Protein AF-A0A448MIM7-F1 (afdb_monomer)

Solvent-accessible surface area (backbone atoms only — not comparable to full-atom values): 8223 Å² total; per-residue (Å²): 146,78,77,79,77,66,75,72,68,72,74,76,70,77,66,74,80,69,52,65,68,42,78,44,82,46,75,49,78,65,95,58,83,49,45,33,39,36,40,39,38,32,62,52,53,39,35,39,38,41,38,39,40,41,43,85,99,44,43,41,37,39,38,37,32,31,40,35,55,101,78,48,72,44,52,36,38,38,36,34,26,46,74,90,39,75,47,21,31,28,44,40,54,97,54,30,36,38,30,13,34,69,92,51,78,66,47,75,46,81,48,86,54,61,48,31,38,75,66,55,44,50,48,35,31,74,73,61,77,46,73,70,66,50,32,28,44,36,75,15,62,55,75,49,80,48,72,117

Sequence (148 aa):
MKLVKILFITLAAYIPNAWSATDYNIKYSSNYLMPAYVHFKADGTQYSVSAKINIPLYNIVFHSRGTQTVNQFNMVNYQDSRNGKIYSVSKISPTTIEYGKIKDDLKTESLKLPTFDLFTMAFQLSYYDKLPNSFQITNGKNSIQWKM

Organism: NCBI:txid758

pLDDT: mean 87.89, std 15.45, range [46.34, 98.5]

Secondary structure (DSSP, 8-state):
--STTSTTSGGGG--------EEEEEEE--SSS--EEEEEEE-SSEEEEEEEEEETTEEEEEEEEEEE-SS-EEEEEEEEEETTEEEEEEEE-SSEEEEEETTSPPEEEE--S-EE-HHHHHHHHHHHS---SEEEEE-SS-EEEEE-

Mean predicted aligned error: 8.09 Å

Nearest PDB structures (foldseek):
  9e9r-assembly1_A  TM=3.459E-01  e=9.340E+00  Homo sapiens

Foldseek 3Di:
DPPPPPVPPVVVPPPPPQLDFDWDWDWDDDPQPKIKIWTWTDRQFKIKIWIWIDDVVKIWIKIWMATDHPQAGATQKIFIAIPNHTQFMWGDDPFWIWAAGPVDHTDIDTDDFREDEPVRQVCSCVSRVDDPQKHWYDPRHDIDIDGD

Radius of gyration: 19.72 Å; Cα contacts (8 Å, |Δi|>4): 316; chains: 1; bounding box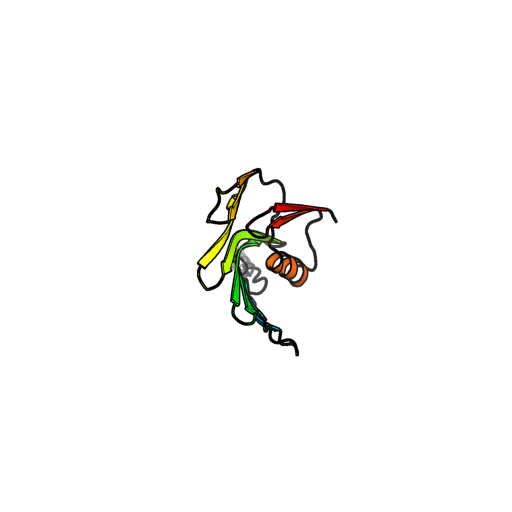: 35×41×72 Å

Structure (mmCIF, N/CA/C/O backbone):
data_AF-A0A448MIM7-F1
#
_entry.id   AF-A0A448MIM7-F1
#
loop_
_atom_site.group_PDB
_atom_site.id
_atom_site.type_symbol
_atom_site.label_atom_id
_atom_site.label_alt_id
_atom_site.label_comp_id
_atom_site.label_asym_id
_atom_site.label_entity_id
_atom_site.label_seq_id
_atom_site.pdbx_PDB_ins_code
_atom_site.Cartn_x
_atom_site.Cartn_y
_atom_site.Cartn_z
_atom_site.occupancy
_atom_site.B_iso_or_equiv
_atom_site.auth_seq_id
_atom_site.auth_comp_id
_atom_site.auth_asym_id
_atom_site.auth_atom_id
_atom_site.pdbx_PDB_model_num
ATOM 1 N N . MET A 1 1 ? 16.027 -0.231 -57.072 1.00 46.34 1 MET A N 1
ATOM 2 C CA . MET A 1 1 ? 15.306 -1.225 -56.235 1.00 46.34 1 MET A CA 1
ATOM 3 C C . MET A 1 1 ? 16.098 -1.603 -54.969 1.00 46.34 1 MET A C 1
ATOM 5 O O . MET A 1 1 ? 16.471 -2.758 -54.810 1.00 46.34 1 MET A O 1
ATOM 9 N N . LYS A 1 2 ? 16.393 -0.662 -54.056 1.00 50.31 2 LYS A N 1
ATOM 10 C CA . LYS A 1 2 ? 17.094 -0.983 -52.786 1.00 50.31 2 LYS A CA 1
ATOM 11 C C . LYS A 1 2 ? 16.593 -0.220 -51.547 1.00 50.31 2 LYS A C 1
ATOM 13 O O . LYS A 1 2 ? 17.123 -0.433 -50.470 1.00 50.31 2 LYS A O 1
ATOM 18 N N . LEU A 1 3 ? 15.553 0.610 -51.671 1.00 49.22 3 LEU A N 1
ATOM 19 C CA . LEU A 1 3 ? 15.037 1.425 -50.557 1.00 49.22 3 LEU A CA 1
ATOM 20 C C . LEU A 1 3 ? 13.776 0.858 -49.881 1.00 49.22 3 LEU A C 1
ATOM 22 O O . LEU A 1 3 ? 13.399 1.320 -48.815 1.00 49.22 3 LEU A O 1
ATOM 26 N N . VAL A 1 4 ? 13.154 -0.184 -50.443 1.00 52.25 4 VAL A N 1
ATOM 27 C CA . VAL A 1 4 ? 11.881 -0.736 -49.928 1.00 52.25 4 VAL A CA 1
ATOM 28 C C . VAL A 1 4 ? 12.088 -1.829 -48.865 1.00 52.25 4 VAL A C 1
ATOM 30 O O . VAL A 1 4 ? 11.161 -2.185 -48.150 1.00 52.25 4 VAL A O 1
ATOM 33 N N . LYS A 1 5 ? 13.312 -2.346 -48.689 1.00 46.66 5 LYS A N 1
ATOM 34 C CA . LYS A 1 5 ? 13.579 -3.448 -47.741 1.00 46.66 5 LYS A CA 1
ATOM 35 C C . LYS A 1 5 ? 13.827 -3.012 -46.290 1.00 46.66 5 LYS A C 1
ATOM 37 O O . LYS A 1 5 ? 13.916 -3.875 -45.427 1.00 46.66 5 LYS A O 1
ATOM 42 N N . ILE A 1 6 ? 13.929 -1.711 -46.007 1.00 50.78 6 ILE A N 1
ATOM 43 C CA . ILE A 1 6 ? 14.302 -1.220 -44.665 1.00 50.78 6 ILE A CA 1
ATOM 44 C C . ILE A 1 6 ? 13.069 -0.927 -43.789 1.00 50.78 6 ILE A C 1
ATOM 46 O O . ILE A 1 6 ? 13.174 -0.932 -42.567 1.00 50.78 6 ILE A O 1
ATOM 50 N N . LEU A 1 7 ? 11.874 -0.769 -44.371 1.00 48.41 7 LEU A N 1
ATOM 51 C CA . LEU A 1 7 ? 10.683 -0.377 -43.603 1.00 48.41 7 LEU A CA 1
ATOM 52 C C . LEU A 1 7 ? 10.016 -1.513 -42.802 1.00 48.41 7 LEU A C 1
ATOM 54 O O . LEU A 1 7 ? 9.157 -1.236 -41.974 1.00 48.41 7 LEU A O 1
ATOM 58 N N . PHE A 1 8 ? 10.391 -2.777 -43.022 1.00 47.41 8 PHE A N 1
ATOM 59 C CA . PHE A 1 8 ? 9.743 -3.923 -42.364 1.00 47.41 8 PHE A CA 1
ATOM 60 C C . PHE A 1 8 ? 10.443 -4.416 -41.089 1.00 47.41 8 PHE A C 1
ATOM 62 O O . PHE A 1 8 ? 9.892 -5.263 -40.393 1.00 47.41 8 PHE A O 1
ATOM 69 N N . ILE A 1 9 ? 11.625 -3.893 -40.745 1.00 50.00 9 ILE A N 1
ATOM 70 C CA . ILE A 1 9 ? 12.389 -4.374 -39.576 1.00 50.00 9 ILE A CA 1
ATOM 71 C C . ILE A 1 9 ? 12.079 -3.561 -38.306 1.00 50.00 9 ILE A C 1
ATOM 73 O O . ILE A 1 9 ? 12.269 -4.048 -37.197 1.00 50.00 9 ILE A O 1
ATOM 77 N N . THR A 1 10 ? 11.520 -2.355 -38.422 1.00 50.22 10 THR A N 1
ATOM 78 C CA . THR A 1 10 ? 11.258 -1.491 -37.257 1.00 50.22 10 THR A CA 1
ATOM 79 C C . THR A 1 10 ? 9.942 -1.783 -36.531 1.00 50.22 10 THR A C 1
ATOM 81 O O . THR A 1 10 ? 9.772 -1.327 -35.405 1.00 50.22 10 THR A O 1
ATOM 84 N N . LEU A 1 11 ? 9.032 -2.579 -37.107 1.00 49.72 11 LEU A N 1
ATOM 85 C CA . LEU A 1 11 ? 7.748 -2.908 -36.468 1.00 49.72 11 LEU A CA 1
ATOM 86 C C . LEU A 1 11 ? 7.805 -4.137 -35.540 1.00 49.72 11 LEU A C 1
ATOM 88 O O . LEU A 1 11 ? 6.870 -4.369 -34.781 1.00 49.72 11 LEU A O 1
ATOM 92 N N . ALA A 1 12 ? 8.899 -4.906 -35.561 1.00 51.75 12 ALA A N 1
ATOM 93 C CA . ALA A 1 12 ? 9.047 -6.131 -34.767 1.00 51.75 12 ALA A CA 1
ATOM 94 C C . ALA A 1 12 ? 9.636 -5.909 -33.356 1.00 51.75 12 ALA A C 1
ATOM 96 O O . ALA A 1 12 ? 9.773 -6.865 -32.599 1.00 51.75 12 ALA A O 1
ATOM 97 N N . ALA A 1 13 ?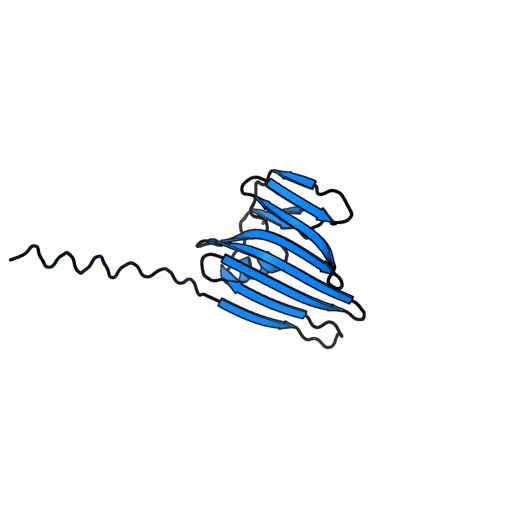 9.985 -4.670 -32.986 1.00 49.66 13 ALA A N 1
ATOM 98 C CA . ALA A 1 13 ? 10.649 -4.370 -31.712 1.00 49.66 13 ALA A CA 1
ATOM 99 C C . ALA A 1 13 ? 9.735 -3.755 -30.638 1.00 49.66 13 ALA A C 1
ATOM 101 O O . ALA A 1 13 ? 10.210 -3.455 -29.545 1.00 49.66 13 ALA A O 1
ATOM 102 N N . TYR A 1 14 ? 8.432 -3.594 -30.895 1.00 53.03 14 TYR A N 1
ATOM 103 C CA . TYR A 1 14 ? 7.476 -3.248 -29.839 1.00 53.03 14 TYR A CA 1
ATOM 104 C C . TYR A 1 14 ? 6.915 -4.529 -29.223 1.00 53.03 14 TYR A C 1
ATOM 106 O O . TYR A 1 14 ? 5.733 -4.839 -29.331 1.00 53.03 14 TYR A O 1
ATOM 114 N N . ILE A 1 15 ? 7.797 -5.311 -28.603 1.00 54.16 15 ILE A N 1
ATOM 115 C CA . ILE A 1 15 ? 7.367 -6.263 -27.587 1.00 54.16 15 ILE A CA 1
ATOM 116 C C . ILE A 1 15 ? 7.134 -5.374 -26.364 1.00 54.16 15 ILE A C 1
ATOM 118 O O . ILE A 1 15 ? 8.125 -4.929 -25.776 1.00 54.16 15 ILE A O 1
ATOM 122 N N . PRO A 1 16 ? 5.886 -5.011 -25.990 1.00 54.50 16 PRO A N 1
ATOM 123 C CA . PRO A 1 16 ? 5.685 -4.473 -24.657 1.00 54.50 16 PRO A CA 1
ATOM 124 C C . PRO A 1 16 ? 6.318 -5.502 -23.731 1.00 54.50 16 PRO A C 1
ATOM 126 O O . PRO A 1 16 ? 6.004 -6.689 -23.828 1.00 54.50 16 PRO A O 1
ATOM 129 N N . ASN A 1 17 ? 7.284 -5.071 -22.921 1.00 51.19 17 ASN A N 1
ATOM 130 C CA . ASN A 1 17 ? 7.829 -5.907 -21.870 1.00 51.19 17 ASN A CA 1
ATOM 131 C C . ASN A 1 17 ? 6.643 -6.242 -20.966 1.00 51.19 17 ASN A C 1
ATOM 133 O O . ASN A 1 17 ? 6.320 -5.486 -20.054 1.00 51.19 17 ASN A O 1
ATOM 137 N N . ALA A 1 18 ? 5.949 -7.336 -21.273 1.00 50.28 18 ALA A N 1
ATOM 138 C CA . ALA A 1 18 ? 4.922 -7.939 -20.456 1.00 50.28 18 ALA A CA 1
ATOM 139 C C . ALA A 1 18 ? 5.661 -8.575 -19.285 1.00 50.28 18 ALA A C 1
ATOM 141 O O . ALA A 1 18 ? 5.793 -9.792 -19.181 1.00 50.28 18 ALA A O 1
ATOM 142 N N . TRP A 1 19 ? 6.249 -7.727 -18.442 1.00 57.72 19 TRP A N 1
ATOM 143 C CA . TRP A 1 19 ? 6.613 -8.117 -17.101 1.00 57.72 19 TRP A CA 1
ATOM 144 C C . TRP A 1 19 ? 5.319 -8.587 -16.468 1.00 57.72 19 TRP A C 1
ATOM 146 O O . TRP A 1 19 ? 4.344 -7.843 -16.381 1.00 57.72 19 TRP A O 1
ATOM 156 N N . SER A 1 20 ? 5.314 -9.899 -16.259 1.00 64.12 20 SER A N 1
ATOM 157 C CA . SER A 1 20 ? 4.159 -10.777 -16.311 1.00 64.12 20 SER A CA 1
ATOM 158 C C . SER A 1 20 ? 2.931 -10.162 -15.651 1.00 64.12 20 SER A C 1
ATOM 160 O O . SER A 1 20 ? 2.961 -9.832 -14.458 1.00 64.12 20 SER A O 1
ATOM 162 N N . ALA A 1 21 ? 1.854 -10.034 -16.431 1.00 81.12 21 ALA A N 1
ATOM 163 C CA . ALA A 1 21 ? 0.538 -9.860 -15.853 1.00 81.12 21 ALA A CA 1
ATOM 164 C C . ALA A 1 21 ? 0.291 -11.067 -14.939 1.00 81.12 21 ALA A C 1
ATOM 166 O O . ALA A 1 21 ? 0.248 -12.209 -15.394 1.00 81.12 21 ALA A O 1
ATOM 167 N N . THR A 1 22 ? 0.202 -10.819 -13.641 1.00 90.69 22 THR A N 1
ATOM 168 C CA . THR A 1 22 ? 0.073 -11.843 -12.609 1.00 90.69 22 THR A CA 1
ATOM 169 C C . THR A 1 22 ? -1.208 -11.624 -11.835 1.00 90.69 22 THR A C 1
ATOM 171 O O . THR A 1 22 ? -1.619 -10.493 -11.575 1.00 90.69 22 THR A O 1
ATOM 174 N N . ASP A 1 23 ? -1.841 -12.734 -11.481 1.00 95.94 23 ASP A N 1
ATOM 175 C CA . ASP A 1 23 ? -3.047 -12.784 -10.671 1.00 95.94 23 ASP A CA 1
ATOM 176 C C . ASP A 1 23 ? -2.923 -14.010 -9.758 1.00 95.94 23 ASP A C 1
ATOM 178 O O . ASP A 1 23 ? -3.030 -15.156 -10.200 1.00 95.94 23 ASP A O 1
ATOM 182 N N . TYR A 1 24 ? -2.585 -13.768 -8.494 1.00 95.56 24 TYR A N 1
ATOM 183 C CA . TYR A 1 24 ? -2.293 -14.803 -7.512 1.00 95.56 24 TYR A CA 1
ATOM 184 C C . TYR A 1 24 ? -3.301 -14.772 -6.374 1.00 95.56 24 TYR A C 1
ATOM 186 O O . TYR A 1 24 ? -3.497 -13.753 -5.712 1.00 95.56 24 TYR A O 1
ATOM 194 N N . ASN A 1 25 ? -3.880 -15.939 -6.098 1.00 96.25 25 ASN A N 1
ATOM 195 C CA . ASN A 1 25 ? -4.756 -16.181 -4.961 1.00 96.25 25 ASN A CA 1
ATOM 196 C C . ASN A 1 25 ? -4.015 -17.058 -3.952 1.00 96.25 25 ASN A C 1
ATOM 198 O O . ASN A 1 25 ? -3.848 -18.260 -4.152 1.00 96.25 25 ASN A O 1
ATOM 202 N N . ILE A 1 26 ? -3.549 -16.445 -2.871 1.00 94.62 26 ILE A N 1
ATOM 203 C CA . ILE A 1 26 ? -2.750 -17.089 -1.834 1.00 94.62 26 ILE A CA 1
ATOM 204 C C . ILE A 1 26 ? -3.651 -17.352 -0.634 1.00 94.62 26 ILE A C 1
ATOM 206 O O . ILE A 1 26 ? -4.242 -16.433 -0.066 1.00 94.62 26 ILE A O 1
ATOM 210 N N . LYS A 1 27 ? -3.737 -18.615 -0.224 1.00 93.12 27 LYS A N 1
ATOM 211 C CA . LYS A 1 27 ? -4.437 -19.025 0.991 1.00 93.12 27 LYS A CA 1
ATOM 212 C C . LYS A 1 27 ? -3.419 -19.473 2.028 1.00 93.12 27 LYS A C 1
ATOM 214 O O . LYS A 1 27 ? -2.709 -20.450 1.819 1.00 93.12 27 LYS A O 1
ATOM 219 N N . TYR A 1 28 ? -3.409 -18.800 3.169 1.00 87.19 28 TYR A N 1
ATOM 220 C CA . TYR A 1 28 ? -2.737 -19.276 4.366 1.00 87.19 28 TYR A CA 1
ATOM 221 C C . TYR A 1 28 ? -3.761 -19.944 5.283 1.00 87.19 28 TYR A C 1
ATOM 223 O O . TYR A 1 28 ? -4.757 -19.336 5.686 1.00 87.19 28 TYR A O 1
ATOM 231 N N . SER A 1 29 ? -3.512 -21.211 5.598 1.00 80.69 29 SER A N 1
ATOM 232 C CA . SER A 1 29 ? -4.319 -22.007 6.516 1.00 80.69 29 SER A CA 1
ATOM 233 C C . SER A 1 29 ? -3.384 -22.660 7.520 1.00 80.69 29 SER A C 1
ATOM 235 O O . SER A 1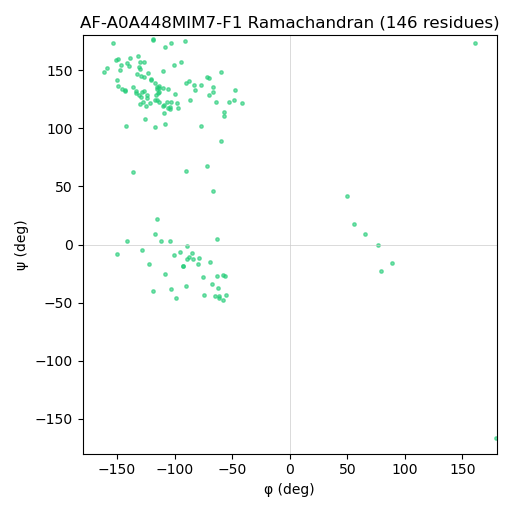 29 ? -2.498 -23.413 7.129 1.00 80.69 29 SER A O 1
ATOM 237 N N . SER A 1 30 ? -3.586 -22.381 8.803 1.00 75.19 30 SER A N 1
ATOM 238 C CA . SER A 1 30 ? -2.895 -23.061 9.896 1.00 75.19 30 SER A CA 1
ATOM 239 C C . SER A 1 30 ? -3.903 -23.785 10.788 1.00 75.19 30 SER A C 1
ATOM 241 O O . SER A 1 30 ? -5.114 -23.719 10.573 1.00 75.19 30 SER A O 1
ATOM 243 N N . ASN A 1 31 ? -3.393 -24.512 11.780 1.00 72.62 31 ASN A N 1
ATOM 244 C CA . ASN A 1 31 ? -4.186 -25.124 12.846 1.00 72.62 31 ASN A CA 1
ATOM 245 C C . ASN A 1 31 ? -4.798 -24.090 13.809 1.00 72.62 31 ASN A C 1
ATOM 247 O O . ASN A 1 31 ? -5.710 -24.418 14.564 1.00 72.62 31 ASN A O 1
ATOM 251 N N . TYR A 1 32 ? -4.317 -22.846 13.781 1.00 68.62 32 TYR A N 1
ATOM 252 C CA . TYR A 1 32 ? -4.945 -21.730 14.470 1.00 68.62 32 TYR A CA 1
ATOM 253 C C . TYR A 1 32 ? -6.088 -21.209 13.593 1.00 68.62 32 TYR A C 1
ATOM 255 O O . TYR A 1 32 ? -5.905 -21.025 12.394 1.00 68.62 32 TYR A O 1
ATOM 263 N N . LEU A 1 33 ? -7.268 -20.989 14.181 1.00 73.38 33 LEU A N 1
ATOM 264 C CA . LEU A 1 33 ? -8.538 -20.616 13.527 1.00 73.38 33 LEU A CA 1
ATOM 265 C C . LEU A 1 33 ? -8.526 -19.212 12.875 1.00 73.38 33 LEU A C 1
ATOM 267 O O . LEU A 1 33 ? -9.442 -18.418 13.075 1.00 73.38 33 LEU A O 1
ATOM 271 N N . MET A 1 34 ? -7.479 -18.879 12.123 1.00 82.00 34 MET A N 1
ATOM 272 C CA . MET A 1 34 ? -7.222 -17.553 11.579 1.00 82.00 34 MET A CA 1
ATOM 273 C C . MET A 1 34 ? -6.774 -17.619 10.109 1.00 82.00 34 MET A C 1
ATOM 275 O O . MET A 1 34 ? -5.638 -17.264 9.781 1.00 82.00 34 MET A O 1
ATOM 279 N N . PRO A 1 35 ? -7.630 -18.124 9.198 1.00 88.88 35 PRO A N 1
ATOM 280 C CA . PRO A 1 35 ? -7.277 -18.229 7.792 1.00 88.88 35 PRO A CA 1
ATOM 281 C C . PRO A 1 35 ? -7.131 -16.837 7.170 1.00 88.88 35 PRO A C 1
ATOM 283 O O . PRO A 1 35 ? -7.990 -15.961 7.347 1.00 88.88 35 PRO A O 1
ATOM 286 N N . ALA A 1 36 ? -6.067 -16.670 6.388 1.00 91.88 36 ALA A N 1
ATOM 287 C CA . ALA A 1 36 ? -5.800 -15.456 5.634 1.00 91.88 36 ALA A CA 1
ATOM 288 C C . ALA A 1 36 ? -5.814 -15.747 4.132 1.00 91.88 36 ALA A C 1
ATOM 290 O O . ALA A 1 36 ? -5.301 -16.765 3.669 1.00 91.88 36 ALA A O 1
ATOM 291 N N . TYR A 1 37 ? -6.410 -14.836 3.377 1.00 94.81 37 TYR A N 1
ATOM 292 C CA . TYR A 1 37 ? -6.523 -14.904 1.929 1.00 94.81 37 TYR A CA 1
ATOM 293 C C . TYR A 1 37 ? -5.924 -13.635 1.357 1.00 94.81 37 TYR A C 1
ATOM 295 O O . TYR A 1 37 ? -6.328 -12.547 1.754 1.00 94.81 37 TYR A O 1
ATOM 303 N N . VAL A 1 38 ? -4.974 -13.762 0.443 1.00 97.25 38 VAL A N 1
ATOM 304 C CA . VAL A 1 38 ? -4.357 -12.628 -0.237 1.00 97.25 38 VAL A CA 1
ATOM 305 C C . VAL A 1 38 ? -4.584 -12.791 -1.726 1.00 97.25 38 VAL A C 1
ATOM 307 O O . VAL A 1 38 ? -4.180 -13.789 -2.313 1.00 97.25 38 VAL A O 1
ATOM 310 N N . HIS A 1 39 ? -5.229 -11.805 -2.330 1.00 98.06 39 HIS A N 1
ATOM 311 C CA . HIS A 1 39 ? -5.330 -11.667 -3.772 1.00 98.06 39 HIS A CA 1
ATOM 312 C C . HIS A 1 39 ? -4.368 -10.573 -4.213 1.00 98.06 39 HIS A C 1
ATOM 314 O O . HIS A 1 39 ? -4.503 -9.423 -3.795 1.00 98.06 39 HIS A O 1
ATOM 320 N N . PHE A 1 40 ? -3.372 -10.936 -5.010 1.00 97.88 40 PHE A N 1
ATOM 321 C CA . PHE A 1 40 ? -2.433 -9.997 -5.605 1.00 97.88 40 PHE A CA 1
ATOM 322 C C . PHE A 1 40 ? -2.598 -10.004 -7.112 1.00 97.88 40 PHE A C 1
ATOM 324 O O . PHE A 1 40 ? -2.643 -11.066 -7.729 1.00 97.88 40 PHE A O 1
ATOM 331 N N . LYS A 1 41 ? -2.650 -8.813 -7.695 1.00 97.44 41 LYS A N 1
ATOM 332 C CA . LYS A 1 41 ? -2.741 -8.629 -9.135 1.00 97.44 41 LYS A CA 1
ATOM 333 C C . LYS A 1 41 ? -1.800 -7.524 -9.574 1.00 97.44 41 LYS A C 1
ATOM 335 O O . LYS A 1 41 ? -1.795 -6.463 -8.956 1.00 97.44 41 LYS A O 1
ATOM 340 N N . ALA A 1 42 ? -1.065 -7.753 -10.650 1.00 95.75 42 ALA A N 1
ATOM 341 C CA . ALA A 1 42 ? -0.176 -6.784 -11.275 1.00 95.75 42 ALA A CA 1
ATOM 342 C C . ALA A 1 42 ? -0.230 -6.971 -12.794 1.00 95.75 42 ALA A C 1
ATOM 344 O O . ALA A 1 42 ? -0.183 -8.105 -13.252 1.00 95.75 42 ALA A O 1
ATOM 345 N N . ASP A 1 43 ? -0.369 -5.901 -13.575 1.00 93.00 43 ASP A N 1
ATOM 346 C CA . ASP A 1 43 ? -0.537 -5.972 -15.041 1.00 93.00 43 ASP A CA 1
ATOM 347 C C . ASP A 1 43 ? 0.602 -5.303 -15.833 1.00 93.00 43 ASP A C 1
ATOM 349 O O . ASP A 1 43 ? 0.503 -5.125 -17.046 1.00 93.00 43 ASP A O 1
ATOM 353 N N . GLY A 1 44 ? 1.682 -4.917 -15.148 1.00 90.50 44 GLY A N 1
ATOM 354 C CA . GLY A 1 44 ? 2.802 -4.173 -15.722 1.00 90.50 44 GLY A CA 1
ATOM 355 C C . GLY A 1 44 ? 2.633 -2.651 -15.661 1.00 90.50 44 GLY A C 1
ATOM 356 O O . GLY A 1 44 ? 3.623 -1.936 -15.781 1.00 90.50 44 GLY A O 1
ATOM 357 N N . THR A 1 45 ? 1.419 -2.144 -15.419 1.00 93.50 45 THR A N 1
ATOM 358 C CA . THR A 1 45 ? 1.126 -0.704 -15.264 1.00 93.50 45 THR A CA 1
ATOM 359 C C . THR A 1 45 ? 0.564 -0.384 -13.882 1.00 93.50 45 THR A C 1
ATOM 361 O O . THR A 1 45 ? 0.911 0.628 -13.270 1.00 93.50 45 THR A O 1
ATOM 364 N N . GLN A 1 46 ? -0.307 -1.244 -13.370 1.00 96.25 46 GLN A N 1
ATOM 365 C CA . GLN A 1 46 ? -0.988 -1.117 -12.094 1.00 96.25 46 GLN A CA 1
ATOM 366 C C . GLN A 1 46 ? -0.848 -2.404 -11.295 1.00 96.25 46 GLN A C 1
ATOM 368 O O . GLN A 1 46 ? -0.657 -3.492 -11.839 1.00 96.25 46 GLN A O 1
ATOM 373 N N . TYR A 1 47 ? -0.991 -2.273 -9.983 1.00 97.75 47 TYR A N 1
ATOM 374 C CA . TYR A 1 47 ? -1.100 -3.416 -9.096 1.00 97.75 47 TYR A CA 1
ATOM 375 C C . TYR A 1 47 ? -2.155 -3.179 -8.018 1.00 97.75 47 TYR A C 1
ATOM 377 O O . TYR A 1 47 ? -2.527 -2.043 -7.699 1.00 97.75 47 TYR A O 1
ATOM 385 N N . SER A 1 48 ? -2.608 -4.278 -7.427 1.00 98.38 48 SER A N 1
ATOM 386 C CA . SER A 1 48 ? -3.460 -4.278 -6.250 1.00 98.38 48 SER A CA 1
ATOM 387 C C . SER A 1 48 ? -3.181 -5.482 -5.360 1.00 98.38 48 SER A C 1
ATOM 389 O O . SER A 1 48 ? -2.813 -6.555 -5.837 1.00 98.38 48 SER A O 1
ATOM 391 N N . VAL A 1 49 ? -3.394 -5.291 -4.064 1.00 98.31 49 VAL A N 1
ATOM 392 C CA . VAL A 1 49 ? -3.381 -6.333 -3.044 1.00 98.31 49 VAL A CA 1
ATOM 393 C C . VAL A 1 49 ? -4.697 -6.252 -2.277 1.00 98.31 49 VAL A C 1
ATOM 395 O O . VAL A 1 49 ? -5.100 -5.174 -1.839 1.00 98.31 49 VAL A O 1
ATOM 398 N N . SER A 1 50 ? -5.369 -7.380 -2.081 1.00 98.06 50 SER A N 1
ATOM 399 C CA . SER A 1 50 ? -6.485 -7.519 -1.147 1.00 98.06 50 SER A CA 1
ATOM 400 C C . SER A 1 50 ? -6.193 -8.666 -0.190 1.00 98.06 50 SER A C 1
ATOM 402 O O . SER A 1 50 ? -6.210 -9.829 -0.583 1.00 98.06 50 SER A O 1
ATOM 404 N N . ALA A 1 51 ? -5.891 -8.344 1.064 1.00 97.06 51 ALA A N 1
ATOM 405 C CA . ALA A 1 51 ? -5.597 -9.317 2.104 1.00 97.06 51 ALA A CA 1
ATOM 406 C C . ALA A 1 51 ? -6.736 -9.362 3.126 1.00 97.06 51 ALA A C 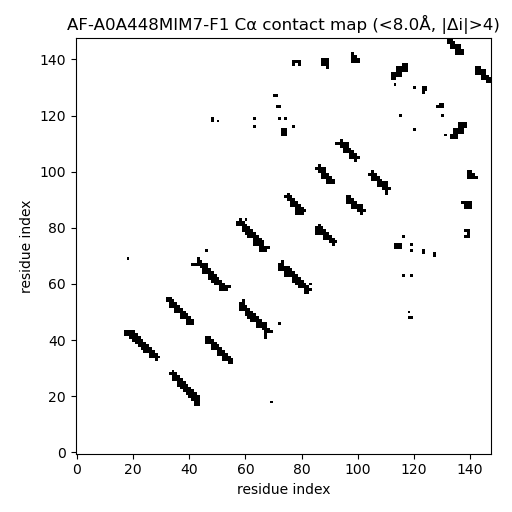1
ATOM 408 O O . ALA A 1 51 ? -6.964 -8.408 3.865 1.00 97.06 51 ALA A O 1
ATOM 409 N N . LYS A 1 52 ? -7.446 -10.486 3.186 1.00 95.81 52 LYS A N 1
ATOM 410 C CA . LYS A 1 52 ? -8.540 -10.753 4.117 1.00 95.81 52 LYS A CA 1
ATOM 411 C C . LYS A 1 52 ? -8.077 -11.715 5.201 1.00 95.81 52 LYS A C 1
ATOM 413 O O . LYS A 1 52 ? -7.767 -12.869 4.915 1.00 95.81 52 LYS A O 1
ATOM 418 N N . ILE A 1 53 ? -8.092 -11.259 6.446 1.00 92.25 53 ILE A N 1
ATOM 419 C CA . ILE A 1 53 ? -7.793 -12.065 7.629 1.00 92.25 53 ILE A CA 1
ATOM 420 C C . ILE A 1 53 ? -9.093 -12.262 8.402 1.00 92.25 53 ILE A C 1
ATOM 422 O O . ILE A 1 53 ? -9.715 -11.295 8.847 1.00 92.25 53 ILE A O 1
ATOM 426 N N . ASN A 1 54 ? -9.505 -13.520 8.550 1.00 86.50 54 ASN A N 1
ATOM 427 C CA . ASN A 1 54 ? -10.673 -13.869 9.350 1.00 86.50 54 ASN A CA 1
ATOM 428 C C . ASN A 1 54 ? -10.186 -14.285 10.730 1.00 86.50 54 ASN A C 1
ATOM 430 O O . ASN A 1 54 ? -9.458 -15.263 10.857 1.00 86.50 54 ASN A O 1
ATOM 434 N N . ILE A 1 55 ? -10.581 -13.535 11.746 1.00 84.69 55 ILE A N 1
ATOM 435 C CA . ILE A 1 55 ? -10.315 -13.813 13.154 1.00 84.69 55 ILE A CA 1
ATOM 436 C C . ILE A 1 55 ? -11.667 -14.195 13.774 1.00 84.69 55 ILE A C 1
ATOM 438 O O . ILE A 1 55 ? -12.701 -13.705 13.307 1.00 84.69 55 ILE A O 1
ATOM 442 N N . PRO A 1 56 ? -11.735 -15.058 14.803 1.00 83.25 56 PRO A N 1
ATOM 443 C CA . PRO A 1 56 ? -12.994 -15.293 15.499 1.00 83.25 56 PRO A CA 1
ATOM 444 C C . PRO A 1 56 ? -13.681 -13.968 15.863 1.00 83.25 56 PRO A C 1
ATOM 446 O O . PRO A 1 56 ? -13.077 -13.101 16.490 1.00 83.25 56 PRO A O 1
ATOM 449 N N . LEU A 1 57 ? -14.937 -13.811 15.426 1.00 84.12 57 LEU A N 1
ATOM 450 C CA . LEU A 1 57 ? -15.776 -12.624 15.654 1.00 84.12 57 LEU A CA 1
ATOM 451 C C . LEU A 1 57 ? -15.293 -11.321 14.976 1.00 84.12 57 LEU A C 1
ATOM 453 O O . LEU A 1 57 ? -15.858 -10.255 15.237 1.00 84.12 57 LEU A O 1
ATOM 457 N N . TYR A 1 58 ? -14.284 -11.371 14.095 1.00 85.88 58 TYR A N 1
ATOM 458 C CA . TYR A 1 58 ? -13.733 -10.175 13.454 1.00 85.88 58 TYR A CA 1
ATOM 459 C C . TYR A 1 58 ? -13.184 -10.426 12.045 1.00 85.88 58 TYR A C 1
ATOM 461 O O . TYR A 1 58 ? -12.440 -11.369 11.804 1.00 85.88 58 TYR A O 1
ATOM 469 N N . ASN A 1 59 ? -13.487 -9.532 11.105 1.00 89.69 59 ASN A N 1
ATOM 470 C CA . ASN A 1 59 ? -12.943 -9.587 9.748 1.00 89.69 59 ASN A CA 1
ATOM 471 C C . ASN A 1 59 ? -12.105 -8.347 9.477 1.00 89.69 59 ASN A C 1
ATOM 473 O O . ASN A 1 59 ? -12.619 -7.231 9.579 1.00 89.69 59 ASN A O 1
ATOM 477 N N . ILE A 1 60 ? -10.846 -8.543 9.096 1.00 94.88 60 ILE A N 1
ATOM 478 C CA . ILE A 1 60 ? -9.947 -7.458 8.704 1.00 94.88 60 ILE A CA 1
ATOM 479 C C . ILE A 1 60 ? -9.617 -7.618 7.229 1.00 94.88 60 ILE A C 1
ATOM 481 O O . ILE A 1 60 ? -9.259 -8.707 6.782 1.00 94.88 60 ILE A O 1
ATOM 485 N N . VAL A 1 61 ? -9.758 -6.537 6.475 1.00 97.06 61 VAL A N 1
ATOM 486 C CA . VAL A 1 61 ? -9.420 -6.474 5.059 1.00 97.06 61 VAL A CA 1
ATOM 487 C C . VAL A 1 61 ? -8.448 -5.330 4.859 1.00 97.06 61 VAL A C 1
ATOM 489 O O . VAL A 1 61 ? -8.779 -4.175 5.116 1.00 97.06 61 VAL A O 1
ATOM 492 N N . PHE A 1 62 ? -7.260 -5.662 4.378 1.00 97.88 62 PHE A N 1
ATOM 493 C CA . PHE A 1 62 ? -6.273 -4.701 3.928 1.00 97.88 62 PHE A CA 1
ATOM 494 C C . PHE A 1 62 ? -6.338 -4.617 2.415 1.00 97.88 62 PHE A C 1
ATOM 496 O O . PHE A 1 62 ? -6.319 -5.641 1.731 1.00 97.88 62 PHE A O 1
ATOM 503 N N . HIS A 1 63 ? -6.428 -3.404 1.895 1.00 98.31 63 HIS A N 1
ATOM 504 C CA . HIS A 1 63 ? -6.443 -3.173 0.466 1.00 98.31 63 HIS A CA 1
ATOM 505 C C . HIS A 1 63 ? -5.421 -2.115 0.089 1.00 98.31 63 HIS A C 1
ATOM 507 O O . HIS A 1 63 ? -5.443 -1.012 0.630 1.00 98.31 63 HIS A O 1
ATOM 513 N N . SER A 1 64 ? -4.567 -2.454 -0.866 1.00 98.50 64 SER A N 1
ATOM 514 C CA . SER A 1 64 ? -3.546 -1.566 -1.406 1.00 98.50 64 SER A CA 1
ATOM 515 C C . SER A 1 64 ? -3.640 -1.555 -2.914 1.00 98.50 64 SER A C 1
ATOM 517 O O . SER A 1 64 ? -3.933 -2.579 -3.533 1.00 98.50 64 SER A O 1
ATOM 519 N N . ARG A 1 65 ? -3.365 -0.406 -3.521 1.00 98.38 65 ARG A N 1
ATOM 520 C CA . ARG A 1 65 ? -3.253 -0.286 -4.974 1.00 98.38 65 ARG A CA 1
ATOM 521 C C . ARG A 1 65 ? -2.260 0.789 -5.360 1.00 98.38 65 ARG A C 1
ATOM 523 O O . ARG A 1 65 ? -1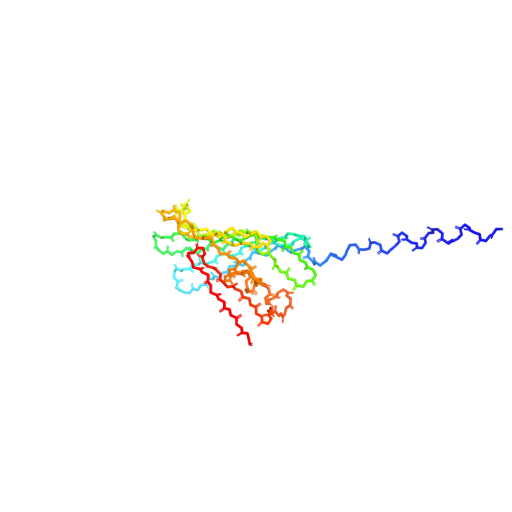.979 1.713 -4.587 1.00 98.38 65 ARG A O 1
ATOM 530 N N . GLY A 1 66 ? -1.781 0.705 -6.588 1.00 98.06 66 GLY A N 1
ATOM 531 C CA . GLY A 1 66 ? -0.849 1.681 -7.114 1.00 98.06 66 GLY A CA 1
ATOM 532 C C . GLY A 1 66 ? -0.403 1.392 -8.528 1.00 98.06 66 GLY A C 1
ATOM 533 O O . GLY A 1 66 ? -0.996 0.574 -9.230 1.00 98.06 66 GLY A O 1
ATOM 534 N N . THR A 1 67 ? 0.646 2.095 -8.935 1.00 96.75 67 THR A N 1
ATOM 535 C CA . THR A 1 67 ? 1.286 1.883 -10.228 1.00 96.75 67 THR A CA 1
ATOM 536 C C . THR A 1 67 ? 2.464 0.934 -10.094 1.00 96.75 67 THR A C 1
ATOM 538 O O . THR A 1 67 ? 3.050 0.763 -9.022 1.00 96.75 67 THR A O 1
ATOM 541 N N . GLN A 1 68 ? 2.802 0.310 -11.207 1.00 94.62 68 GLN A N 1
ATOM 542 C CA . GLN A 1 68 ? 3.943 -0.564 -11.360 1.00 94.62 68 GLN A CA 1
ATOM 543 C C . GLN A 1 68 ? 4.930 0.086 -12.329 1.00 94.62 68 GLN A C 1
ATOM 545 O O . GLN A 1 68 ? 4.541 0.633 -13.357 1.00 94.62 68 GLN A O 1
ATOM 550 N N . THR A 1 69 ? 6.213 0.041 -11.991 1.00 92.50 69 THR A N 1
ATOM 551 C CA . THR A 1 69 ? 7.305 0.399 -12.899 1.00 92.50 69 THR A CA 1
ATOM 552 C C . THR A 1 69 ? 8.203 -0.808 -13.118 1.00 92.50 69 THR A C 1
ATOM 554 O O . THR A 1 69 ? 8.061 -1.839 -12.469 1.00 92.50 69 THR A O 1
ATOM 557 N N . VAL A 1 70 ? 9.203 -0.651 -13.979 1.00 89.44 70 VAL A N 1
ATOM 558 C CA . VAL A 1 70 ? 10.231 -1.665 -14.253 1.00 89.44 70 VAL A CA 1
ATOM 559 C C . VAL A 1 70 ? 11.112 -2.027 -13.053 1.00 89.44 70 VAL A C 1
ATOM 561 O O . VAL A 1 70 ? 12.103 -2.709 -13.224 1.00 89.44 70 VAL A O 1
ATOM 564 N N . ASN A 1 71 ? 10.875 -1.524 -11.847 1.00 92.31 71 ASN A N 1
ATOM 565 C CA . ASN A 1 71 ? 11.706 -1.882 -10.691 1.00 92.31 71 ASN A CA 1
ATOM 566 C C . ASN A 1 71 ? 10.946 -1.849 -9.366 1.00 92.31 71 ASN A C 1
ATOM 568 O O . ASN A 1 71 ? 11.523 -2.184 -8.328 1.00 92.31 71 ASN A O 1
ATOM 572 N N . GLN A 1 72 ? 9.705 -1.360 -9.366 1.00 94.94 72 GLN A N 1
ATOM 573 C CA . GLN A 1 72 ? 9.045 -1.024 -8.122 1.00 94.94 72 GLN A CA 1
ATOM 574 C C . GLN A 1 72 ? 7.531 -0.918 -8.251 1.00 94.94 72 GLN A C 1
ATOM 576 O O . GLN A 1 72 ? 6.993 -0.441 -9.252 1.00 94.94 72 GLN A O 1
ATOM 581 N N . PHE A 1 73 ? 6.850 -1.257 -7.166 1.00 97.06 73 PHE A N 1
ATOM 582 C CA . PHE A 1 73 ? 5.493 -0.809 -6.907 1.00 97.06 73 PHE A CA 1
ATOM 583 C C . PHE A 1 73 ? 5.500 0.596 -6.290 1.00 97.06 73 PHE A C 1
ATOM 585 O O . PHE A 1 73 ? 6.294 0.906 -5.400 1.00 97.06 73 PHE A O 1
ATOM 592 N N . ASN A 1 74 ? 4.597 1.460 -6.747 1.00 96.81 74 ASN A N 1
ATOM 593 C CA . ASN A 1 74 ? 4.361 2.781 -6.167 1.00 96.81 74 ASN A CA 1
ATOM 594 C C . ASN A 1 74 ? 2.933 2.823 -5.643 1.00 96.81 74 ASN A C 1
ATOM 596 O O . ASN A 1 74 ? 1.979 2.931 -6.413 1.00 96.81 74 ASN A O 1
ATOM 600 N N . MET A 1 75 ? 2.776 2.673 -4.329 1.00 97.81 75 MET A N 1
ATOM 601 C CA . MET A 1 75 ? 1.464 2.709 -3.691 1.00 97.81 75 MET A CA 1
ATOM 602 C C . MET A 1 75 ? 0.852 4.103 -3.799 1.00 97.81 75 MET A C 1
ATOM 604 O O . MET A 1 75 ? 1.502 5.092 -3.482 1.00 97.81 75 MET A O 1
ATOM 608 N N . VAL A 1 76 ? -0.407 4.170 -4.231 1.00 98.06 76 VAL A N 1
ATOM 609 C CA . VAL A 1 76 ? -1.184 5.423 -4.288 1.00 98.06 76 VAL A CA 1
ATOM 610 C C . VAL A 1 76 ? -2.272 5.447 -3.221 1.00 98.06 76 VAL A C 1
ATOM 612 O O . VAL A 1 76 ? -2.714 6.509 -2.782 1.00 98.06 76 VAL A O 1
ATOM 615 N N . ASN A 1 77 ? -2.726 4.269 -2.791 1.00 98.06 77 ASN A N 1
ATOM 616 C CA . ASN A 1 77 ? -3.762 4.143 -1.786 1.00 98.06 77 ASN A CA 1
ATOM 617 C C . ASN A 1 77 ? -3.592 2.865 -0.963 1.00 98.06 77 ASN A C 1
ATOM 619 O O . ASN A 1 77 ? -3.264 1.811 -1.507 1.00 98.06 77 ASN A O 1
ATOM 623 N N . TYR A 1 78 ? -3.875 2.993 0.329 1.00 98.50 78 TYR A N 1
ATOM 624 C CA . TYR A 1 78 ? -4.004 1.908 1.288 1.00 98.50 78 TYR A CA 1
ATOM 625 C C . TYR A 1 78 ? -5.271 2.096 2.128 1.00 98.50 78 TYR A C 1
ATOM 627 O O . TYR A 1 78 ? -5.633 3.224 2.480 1.00 98.50 78 TYR A O 1
ATOM 635 N N . GLN A 1 79 ? -5.899 0.988 2.511 1.00 98.12 79 GLN A N 1
ATOM 636 C CA . GLN A 1 79 ? -7.068 0.942 3.373 1.00 98.12 79 GLN A CA 1
ATOM 637 C C . GLN A 1 79 ? -7.023 -0.267 4.324 1.00 98.12 79 GLN A C 1
ATOM 639 O O . GLN A 1 79 ? -6.823 -1.395 3.885 1.00 98.12 79 GLN A O 1
ATOM 644 N N . ASP A 1 80 ? -7.284 -0.032 5.613 1.00 96.69 80 ASP A N 1
ATOM 645 C CA . ASP A 1 80 ? -7.650 -1.055 6.610 1.00 96.69 80 ASP A CA 1
ATOM 646 C C . ASP A 1 80 ? -9.159 -0.939 6.853 1.00 96.69 80 ASP A C 1
ATOM 648 O O . ASP A 1 80 ? -9.647 0.104 7.302 1.00 96.69 80 ASP A O 1
ATOM 652 N N . SER A 1 81 ? -9.892 -2.004 6.543 1.00 96.69 81 SER A N 1
ATOM 653 C CA . SER A 1 81 ? -11.325 -2.138 6.781 1.00 96.69 81 SER A CA 1
ATOM 654 C C . SER A 1 81 ? -11.596 -3.255 7.778 1.00 96.69 81 SER A C 1
ATOM 656 O O . SER A 1 81 ? -11.077 -4.363 7.668 1.00 96.69 81 SER A O 1
ATOM 658 N N . ARG A 1 82 ? -12.481 -2.985 8.735 1.00 95.00 82 ARG A N 1
ATOM 659 C CA . ARG A 1 82 ? -12.813 -3.892 9.830 1.00 95.00 82 ARG A CA 1
ATOM 660 C C . ARG A 1 82 ? -14.312 -4.094 9.913 1.00 95.00 82 ARG A C 1
ATOM 662 O O . ARG A 1 82 ? -15.064 -3.127 10.026 1.00 95.00 82 ARG A O 1
ATOM 669 N N . ASN A 1 83 ? -14.756 -5.345 9.827 1.00 93.75 83 ASN A N 1
ATOM 670 C CA . ASN A 1 83 ? -16.175 -5.705 9.740 1.00 93.75 83 ASN A CA 1
ATOM 671 C C . ASN A 1 83 ? -16.919 -4.897 8.657 1.00 93.75 83 ASN A C 1
ATOM 673 O O . ASN A 1 83 ? -18.018 -4.394 8.879 1.00 93.75 83 ASN A O 1
ATOM 677 N N . GLY A 1 84 ? -16.270 -4.717 7.502 1.00 93.38 84 GLY A N 1
ATOM 678 C CA . GLY A 1 84 ? -16.809 -3.972 6.361 1.00 93.38 84 GLY A CA 1
ATOM 679 C C . GLY A 1 84 ? -16.780 -2.445 6.494 1.00 93.38 84 GLY A C 1
ATOM 680 O O 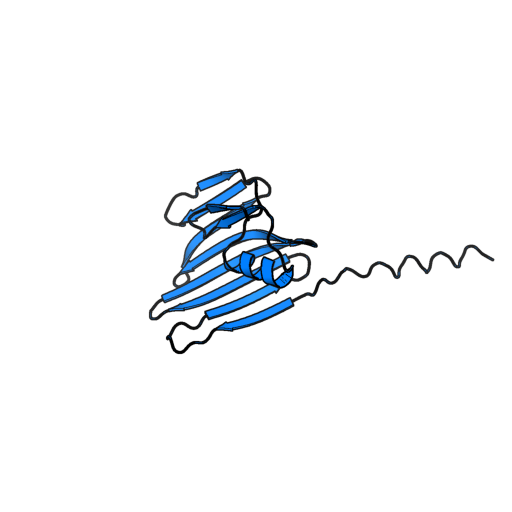. GLY A 1 84 ? -17.193 -1.760 5.565 1.00 93.38 84 GLY A O 1
ATOM 681 N N . LYS A 1 85 ? -16.286 -1.889 7.608 1.00 95.94 85 LYS A N 1
ATOM 682 C CA . LYS A 1 85 ? -16.165 -0.439 7.813 1.00 95.94 85 LYS A CA 1
ATOM 683 C C . LYS A 1 85 ? -14.715 0.002 7.698 1.00 95.94 85 LYS A C 1
ATOM 685 O O . LYS A 1 85 ? -13.841 -0.597 8.320 1.00 95.94 85 LYS A O 1
ATOM 690 N N . ILE A 1 86 ? -14.473 1.081 6.963 1.00 96.75 86 ILE A N 1
ATOM 691 C CA . ILE A 1 86 ? -13.135 1.659 6.830 1.00 96.75 86 ILE A CA 1
ATOM 692 C C . ILE A 1 86 ? -12.677 2.155 8.201 1.00 96.75 86 ILE A C 1
ATOM 694 O O . ILE A 1 86 ? -13.346 2.967 8.841 1.00 96.75 86 ILE A O 1
ATOM 698 N N . TYR A 1 87 ? -11.538 1.647 8.653 1.00 96.69 87 TYR A N 1
ATOM 699 C CA . TYR A 1 87 ? -10.940 2.001 9.930 1.00 96.69 87 TYR A CA 1
ATOM 700 C C . TYR A 1 87 ? -9.836 3.046 9.761 1.00 96.69 87 TYR A C 1
ATOM 702 O O . TYR A 1 87 ? -9.824 4.037 10.493 1.00 96.69 87 TYR A O 1
ATOM 710 N N . SER A 1 88 ? -8.947 2.866 8.783 1.00 98.00 88 SER A N 1
ATOM 711 C CA . SER A 1 88 ? -7.876 3.818 8.470 1.00 98.00 88 SER A CA 1
ATOM 712 C C . SER A 1 88 ? -7.477 3.783 7.001 1.00 98.00 88 SER A C 1
ATOM 714 O O . SER A 1 88 ? -7.708 2.788 6.313 1.00 98.00 88 SER A O 1
ATOM 716 N N . VAL A 1 89 ? -6.866 4.869 6.528 1.00 98.12 89 VAL A N 1
ATOM 717 C CA . VAL A 1 89 ? -6.467 5.043 5.126 1.00 98.12 89 VAL A CA 1
ATOM 718 C C . VAL A 1 89 ? -5.106 5.711 5.018 1.00 98.12 89 VAL A C 1
ATOM 720 O O . VAL A 1 89 ? -4.739 6.494 5.886 1.00 98.12 89 VAL A O 1
ATOM 723 N N . SER A 1 90 ? -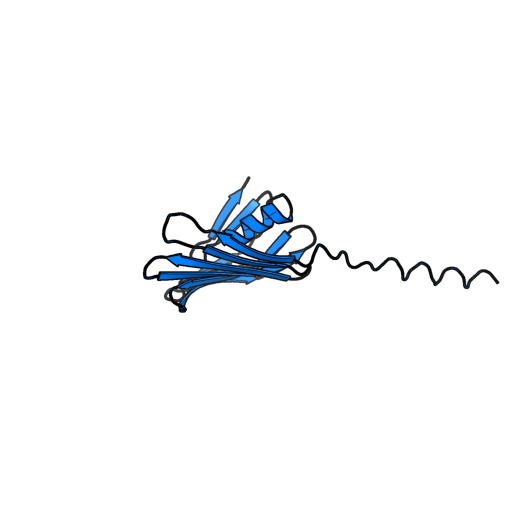4.409 5.452 3.913 1.00 98.12 90 SER A N 1
ATOM 724 C CA . SER A 1 90 ? -3.321 6.307 3.435 1.00 98.12 90 SER A CA 1
ATOM 725 C C . SER A 1 90 ? -3.568 6.657 1.971 1.00 98.12 90 SER A C 1
ATOM 727 O O . SER A 1 90 ? -3.840 5.774 1.154 1.00 98.12 90 SER A O 1
ATOM 729 N N . LYS A 1 91 ? -3.475 7.937 1.624 1.00 97.69 91 LYS A N 1
ATOM 730 C CA . LYS A 1 91 ? -3.522 8.446 0.253 1.00 97.69 91 LYS A CA 1
ATOM 731 C C . LYS A 1 91 ? -2.172 9.058 -0.063 1.00 97.69 91 LYS A C 1
ATOM 733 O O . LYS A 1 91 ? -1.696 9.924 0.663 1.00 97.69 91 LYS A O 1
ATOM 738 N N . ILE A 1 92 ? -1.552 8.581 -1.128 1.00 97.12 92 ILE A N 1
ATOM 739 C CA . ILE A 1 92 ? -0.199 8.967 -1.502 1.00 97.12 92 ILE A CA 1
ATOM 740 C C . ILE A 1 92 ? -0.291 9.728 -2.818 1.00 97.12 92 ILE A C 1
ATOM 742 O O . ILE A 1 92 ? -0.824 9.229 -3.810 1.00 97.12 92 ILE A O 1
ATOM 746 N N . SER A 1 93 ? 0.208 10.956 -2.797 1.00 94.25 93 SER A N 1
ATOM 747 C CA . SER A 1 93 ? 0.432 11.788 -3.972 1.00 94.25 93 SER A CA 1
ATOM 748 C C . SER A 1 93 ? 1.932 11.794 -4.306 1.00 94.25 93 SER A C 1
ATOM 750 O O . SER A 1 93 ? 2.734 11.282 -3.523 1.00 94.25 93 SER A O 1
ATOM 752 N N . PRO A 1 94 ? 2.358 12.384 -5.436 1.00 92.38 94 PRO A N 1
ATOM 753 C CA . PRO A 1 94 ? 3.777 12.450 -5.785 1.00 92.38 94 PRO A CA 1
ATOM 754 C C . PRO A 1 94 ? 4.673 13.106 -4.721 1.00 92.38 94 PRO A C 1
ATOM 756 O O . PRO A 1 94 ? 5.858 12.796 -4.657 1.00 92.38 94 PRO A O 1
ATOM 759 N N . THR A 1 95 ? 4.132 14.011 -3.897 1.00 95.31 95 THR A N 1
ATOM 760 C CA . THR A 1 95 ? 4.913 14.814 -2.937 1.00 95.31 95 THR A CA 1
ATOM 761 C C . THR A 1 95 ? 4.386 14.767 -1.508 1.00 95.31 95 THR A C 1
ATOM 763 O O . THR A 1 95 ? 5.024 15.321 -0.608 1.00 95.31 95 THR A O 1
ATOM 766 N N . THR A 1 96 ? 3.247 14.117 -1.263 1.00 97.00 96 THR A N 1
ATOM 767 C CA . THR A 1 96 ? 2.624 14.053 0.063 1.00 97.00 96 THR A CA 1
ATOM 768 C C . THR A 1 96 ? 2.011 12.693 0.354 1.00 97.00 96 THR A C 1
ATOM 770 O O . THR A 1 96 ? 1.632 11.943 -0.544 1.00 97.00 96 THR A O 1
ATOM 773 N N . ILE A 1 97 ? 1.879 12.397 1.641 1.00 97.19 97 ILE A N 1
ATOM 774 C CA . ILE A 1 97 ? 1.055 11.309 2.149 1.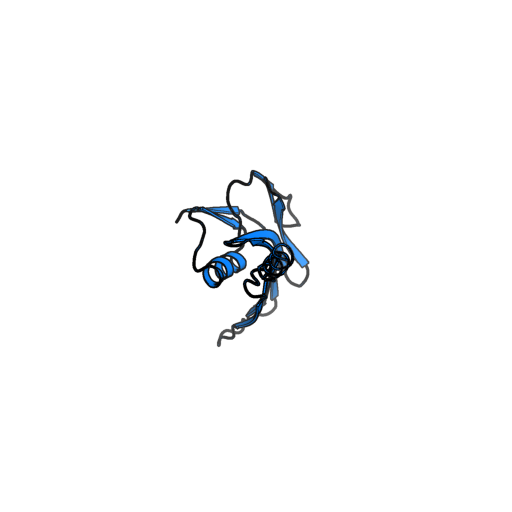00 97.19 97 ILE A CA 1
ATOM 775 C C . ILE A 1 97 ? 0.054 11.879 3.149 1.00 97.19 97 ILE A C 1
ATOM 777 O O . ILE A 1 97 ? 0.433 12.590 4.074 1.00 97.19 97 ILE A O 1
ATOM 781 N N . GLU A 1 98 ? -1.219 11.558 2.953 1.00 97.62 98 GLU A N 1
ATOM 782 C CA . GLU A 1 98 ? -2.302 11.820 3.896 1.00 97.62 98 GLU A CA 1
ATOM 783 C C . GLU A 1 98 ? -2.703 10.488 4.539 1.00 97.62 98 GLU A C 1
ATOM 785 O O . GLU A 1 98 ? -3.048 9.550 3.821 1.00 97.62 98 GLU A O 1
ATOM 790 N N . TYR A 1 99 ? -2.650 10.365 5.864 1.00 97.50 99 TYR A N 1
ATOM 791 C CA . TYR A 1 99 ? -2.957 9.113 6.559 1.00 97.50 99 TYR A CA 1
ATOM 792 C C . TYR A 1 99 ? -3.620 9.336 7.922 1.00 97.50 99 TYR A C 1
ATOM 794 O O . TYR A 1 99 ? -3.432 10.363 8.566 1.00 97.50 99 TYR A O 1
ATOM 802 N N . GLY A 1 100 ? -4.390 8.362 8.395 1.00 97.44 100 GLY A N 1
ATOM 803 C CA . GLY A 1 100 ? -5.031 8.405 9.707 1.00 97.44 100 GLY A CA 1
ATOM 804 C C . GLY A 1 100 ? -6.206 7.438 9.840 1.00 97.44 100 GLY A C 1
ATOM 805 O O . GLY A 1 100 ? -6.648 6.794 8.881 1.00 97.44 100 GLY A O 1
ATOM 806 N N . LYS A 1 101 ? -6.743 7.330 11.062 1.00 97.06 101 LYS A N 1
ATOM 807 C CA . LYS A 1 101 ? -8.035 6.662 11.270 1.00 97.06 101 LYS A CA 1
ATOM 808 C C . LYS A 1 101 ? -9.142 7.544 10.720 1.00 97.06 101 LYS A C 1
ATOM 810 O O . LYS A 1 101 ? -9.106 8.741 10.929 1.00 97.06 101 LYS A O 1
ATOM 815 N N . ILE A 1 102 ? -10.178 6.949 10.138 1.00 93.81 102 ILE A N 1
ATOM 816 C CA . ILE A 1 102 ? -11.317 7.707 9.588 1.00 93.81 102 ILE A CA 1
ATOM 817 C C . ILE A 1 102 ? -12.094 8.488 10.658 1.00 93.81 102 ILE A C 1
ATOM 819 O O . ILE A 1 102 ? -12.732 9.486 10.349 1.00 93.81 102 ILE A O 1
ATOM 823 N N . LYS A 1 103 ? -12.077 8.017 11.909 1.00 92.25 103 LYS A N 1
ATOM 824 C CA . LYS A 1 103 ? -12.742 8.699 13.030 1.00 92.25 103 LYS A CA 1
ATOM 825 C C . LYS A 1 103 ? -11.946 9.879 13.595 1.00 92.25 103 LYS A C 1
ATOM 827 O O . LYS A 1 103 ? -12.518 10.654 14.351 1.00 92.25 103 LY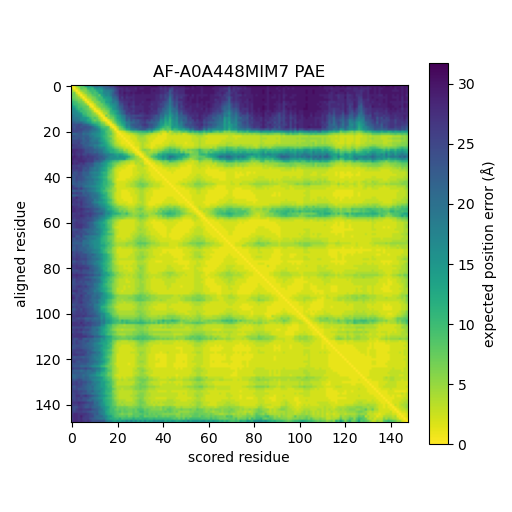S A O 1
ATOM 832 N N . ASP A 1 104 ? -10.661 9.949 13.271 1.00 93.56 104 ASP A N 1
ATOM 833 C CA . ASP A 1 104 ? -9.745 10.993 13.713 1.00 93.56 104 ASP A CA 1
ATOM 834 C C . ASP A 1 104 ? -9.434 11.888 12.493 1.00 93.56 104 ASP A C 1
ATOM 836 O O . ASP A 1 104 ? -9.746 11.527 11.355 1.00 93.56 104 ASP A O 1
ATOM 840 N N . ASP A 1 105 ? -8.786 13.033 12.696 1.00 91.94 105 ASP A N 1
ATOM 841 C CA . ASP A 1 105 ? -8.295 13.828 11.566 1.00 91.94 105 ASP A CA 1
ATOM 842 C C . ASP A 1 105 ? -7.120 13.129 10.866 1.00 91.94 105 ASP A C 1
ATOM 844 O O . ASP A 1 105 ? -6.261 12.501 11.501 1.00 91.94 105 ASP A O 1
ATOM 848 N N . LEU A 1 106 ? -7.065 13.255 9.537 1.00 95.50 106 LEU A N 1
ATOM 849 C CA . LEU A 1 106 ? -5.943 12.749 8.752 1.00 95.50 106 LEU A CA 1
ATOM 850 C C . LEU A 1 106 ? -4.743 13.690 8.883 1.00 95.50 106 LEU A C 1
ATOM 852 O O . LEU A 1 106 ? -4.857 14.913 8.803 1.00 95.50 106 LEU A O 1
ATOM 856 N N . LYS A 1 107 ? -3.562 13.105 9.053 1.00 96.25 107 LYS A N 1
ATOM 857 C CA . LYS A 1 107 ? -2.285 13.815 9.055 1.00 96.25 107 LYS A CA 1
ATOM 858 C C . LYS A 1 107 ? -1.736 13.861 7.644 1.00 96.25 107 LYS A C 1
ATOM 860 O O . LYS A 1 107 ? -1.773 12.856 6.941 1.00 96.25 107 LYS A O 1
ATOM 865 N N . THR A 1 108 ? -1.186 15.007 7.258 1.00 96.88 108 THR A N 1
ATOM 866 C CA . THR A 1 108 ? -0.491 15.171 5.979 1.00 96.88 108 THR A CA 1
ATOM 867 C C . THR A 1 108 ? 0.986 15.434 6.217 1.00 96.88 108 THR A C 1
ATOM 869 O O . THR A 1 108 ? 1.349 16.309 7.000 1.00 96.88 108 THR A O 1
ATOM 872 N N . GLU A 1 109 ? 1.837 14.699 5.511 1.00 94.88 109 GLU A N 1
ATOM 873 C CA . GLU A 1 109 ? 3.291 14.828 5.574 1.00 94.88 109 GLU A CA 1
ATOM 874 C C . GLU A 1 109 ? 3.891 14.912 4.168 1.00 94.88 109 GLU A C 1
ATOM 876 O O . GLU A 1 109 ? 3.335 14.386 3.201 1.00 94.88 109 GLU A O 1
ATOM 881 N N . SER A 1 110 ? 5.049 15.567 4.051 1.00 95.12 110 SER A N 1
ATOM 882 C CA . SER A 1 110 ? 5.817 15.577 2.804 1.00 95.12 110 SER A CA 1
ATOM 883 C C . SER A 1 110 ? 6.426 14.199 2.550 1.00 95.12 110 SER A C 1
ATOM 885 O O . SER A 1 110 ? 7.112 13.635 3.404 1.00 95.12 110 SER A O 1
ATOM 887 N N . LEU A 1 111 ? 6.195 13.674 1.352 1.00 93.50 111 LEU A N 1
ATOM 888 C CA . LEU A 1 111 ? 6.701 12.389 0.909 1.00 93.50 111 LEU A CA 1
ATOM 889 C C . LEU A 1 111 ? 8.097 12.550 0.305 1.00 93.50 111 LEU A C 1
ATOM 891 O O . LEU A 1 111 ? 8.293 13.318 -0.634 1.00 93.50 111 LEU A O 1
ATOM 895 N N . LYS A 1 112 ? 9.062 11.795 0.834 1.00 90.88 112 LYS A N 1
ATOM 896 C CA . LYS A 1 112 ? 10.459 11.792 0.355 1.00 90.88 112 LYS A CA 1
ATOM 897 C C . LYS A 1 112 ? 10.955 10.417 -0.078 1.00 90.88 112 LYS A C 1
ATOM 899 O O . LYS A 1 112 ? 11.989 10.318 -0.728 1.00 90.88 112 LYS A O 1
ATOM 904 N N . LEU A 1 113 ? 10.247 9.365 0.323 1.00 94.88 113 LEU A N 1
ATOM 905 C CA . LEU A 1 113 ? 10.643 7.978 0.133 1.00 94.88 113 LEU A CA 1
ATOM 906 C C . LEU A 1 113 ? 9.482 7.185 -0.476 1.00 94.88 113 LEU A C 1
ATOM 908 O O . LEU A 1 113 ? 8.320 7.497 -0.188 1.00 94.88 113 LEU A O 1
ATOM 912 N N . PRO A 1 114 ? 9.772 6.128 -1.253 1.00 95.38 114 PRO A N 1
ATOM 913 C CA . PRO A 1 114 ? 8.782 5.120 -1.601 1.00 95.38 114 PRO A CA 1
ATOM 914 C C . PRO A 1 114 ? 8.005 4.661 -0.371 1.00 95.38 114 PRO A C 1
ATOM 916 O O . PRO A 1 114 ? 8.611 4.376 0.660 1.00 95.38 114 PRO A O 1
ATOM 919 N N . THR A 1 115 ? 6.679 4.590 -0.466 1.00 96.88 115 THR A N 1
ATOM 920 C CA . THR A 1 115 ? 5.836 4.104 0.631 1.00 96.88 115 THR A CA 1
ATOM 921 C C . THR A 1 115 ? 5.161 2.796 0.255 1.00 96.88 115 THR A C 1
ATOM 923 O O . THR A 1 115 ? 4.584 2.673 -0.824 1.00 96.88 115 THR A O 1
ATOM 926 N N . PHE A 1 116 ? 5.187 1.852 1.188 1.00 97.62 116 PHE A N 1
ATOM 927 C CA . PHE A 1 116 ? 4.535 0.554 1.092 1.00 97.62 116 PHE A CA 1
ATOM 928 C C . PHE A 1 116 ? 3.640 0.320 2.311 1.00 97.62 116 PHE A C 1
ATOM 930 O O . PHE A 1 116 ? 3.854 0.892 3.379 1.00 97.62 116 PHE A O 1
ATOM 937 N N . ASP A 1 117 ? 2.646 -0.547 2.181 1.00 97.44 117 ASP A N 1
ATOM 938 C CA . ASP A 1 117 ? 2.125 -1.279 3.332 1.00 97.44 117 ASP A CA 1
ATOM 939 C C . ASP A 1 117 ? 2.875 -2.613 3.485 1.00 97.44 117 ASP A C 1
ATOM 941 O O . ASP A 1 117 ? 3.699 -2.976 2.642 1.00 97.44 117 ASP A O 1
ATOM 945 N N . LEU A 1 118 ? 2.579 -3.361 4.549 1.00 95.50 118 LEU A N 1
ATOM 946 C CA . LEU A 1 118 ? 3.234 -4.640 4.831 1.00 95.50 118 LEU A CA 1
ATOM 947 C C . LEU A 1 118 ? 3.136 -5.637 3.663 1.00 95.50 118 LEU A C 1
ATOM 949 O O . LEU A 1 118 ? 4.128 -6.285 3.331 1.00 95.50 118 LEU A O 1
ATOM 953 N N . PHE A 1 119 ? 1.965 -5.765 3.034 1.00 96.69 119 PHE A N 1
ATOM 954 C CA . PHE A 1 119 ? 1.770 -6.724 1.952 1.00 96.69 119 PHE A CA 1
ATOM 955 C C . PHE A 1 119 ? 2.435 -6.253 0.666 1.00 96.69 119 PHE A C 1
ATOM 957 O O . PHE A 1 119 ? 3.119 -7.042 0.020 1.00 96.69 119 PHE A O 1
ATOM 964 N N . THR A 1 120 ? 2.302 -4.972 0.309 1.00 97.44 120 THR A N 1
ATOM 965 C CA . THR A 1 120 ? 3.005 -4.443 -0.869 1.00 97.44 120 THR A CA 1
ATOM 966 C C . THR A 1 120 ? 4.521 -4.541 -0.700 1.00 97.44 120 THR A C 1
ATOM 968 O O . THR A 1 120 ? 5.204 -4.872 -1.660 1.00 97.44 120 THR A O 1
ATOM 971 N N . MET A 1 121 ? 5.065 -4.328 0.502 1.00 97.56 121 MET A N 1
ATOM 972 C CA . MET A 1 121 ? 6.492 -4.532 0.779 1.00 97.56 121 MET A CA 1
ATOM 973 C C . MET A 1 121 ? 6.907 -5.994 0.554 1.00 97.56 121 MET A C 1
ATOM 975 O O . MET A 1 121 ? 7.930 -6.249 -0.078 1.00 97.56 121 MET A O 1
ATOM 979 N N . ALA A 1 122 ? 6.110 -6.955 1.031 1.00 96.56 122 ALA A N 1
ATOM 980 C CA . ALA A 1 122 ? 6.377 -8.371 0.796 1.00 96.56 122 ALA A CA 1
ATOM 981 C C . ALA A 1 122 ? 6.362 -8.701 -0.706 1.00 96.56 122 ALA A C 1
ATOM 983 O O . ALA A 1 122 ? 7.301 -9.314 -1.202 1.00 96.56 122 ALA A O 1
ATOM 984 N N . PHE A 1 123 ? 5.360 -8.224 -1.452 1.00 96.62 123 PHE A N 1
ATOM 985 C CA . PHE A 1 123 ? 5.308 -8.422 -2.903 1.00 96.62 123 PHE A CA 1
ATOM 986 C C . PHE A 1 123 ? 6.406 -7.668 -3.651 1.00 96.62 123 PHE A C 1
ATOM 988 O O . PHE A 1 123 ? 6.909 -8.189 -4.635 1.00 96.62 123 PHE A O 1
ATOM 995 N N . GLN A 1 124 ? 6.830 -6.488 -3.198 1.00 96.88 124 GLN A N 1
ATOM 996 C CA . GLN A 1 124 ? 7.988 -5.788 -3.753 1.00 96.88 124 GLN A CA 1
ATOM 997 C C . GLN A 1 124 ? 9.238 -6.669 -3.652 1.00 96.88 124 GLN A C 1
ATOM 999 O O . GLN A 1 124 ? 9.940 -6.843 -4.646 1.00 96.88 124 GLN A O 1
ATOM 1004 N N . LEU A 1 125 ? 9.481 -7.254 -2.475 1.00 96.12 125 LEU A N 1
ATOM 1005 C CA . LEU A 1 125 ? 10.601 -8.163 -2.262 1.00 96.12 125 LEU A CA 1
ATOM 1006 C C . LEU A 1 125 ? 10.457 -9.447 -3.088 1.00 96.12 125 LEU A C 1
ATOM 1008 O O . LEU A 1 125 ? 11.427 -9.859 -3.700 1.00 96.12 125 LEU A O 1
ATOM 1012 N N . SER A 1 126 ? 9.276 -10.063 -3.143 1.00 94.44 126 SER A N 1
ATOM 1013 C CA . SER A 1 126 ? 9.072 -11.321 -3.877 1.00 94.44 126 SER A CA 1
ATOM 1014 C C . SER A 1 126 ? 9.013 -11.166 -5.398 1.00 94.44 126 SER A C 1
ATOM 1016 O O . SER A 1 126 ? 9.302 -12.119 -6.108 1.00 94.44 126 SER A O 1
ATOM 1018 N N . TYR A 1 127 ? 8.580 -10.012 -5.909 1.00 93.94 127 TYR A N 1
ATOM 1019 C CA . TYR A 1 127 ? 8.410 -9.778 -7.346 1.00 93.94 127 TYR A CA 1
ATOM 1020 C C . TYR A 1 127 ? 9.681 -9.212 -7.991 1.00 93.94 127 TYR A C 1
ATOM 1022 O O . TYR A 1 127 ? 9.972 -9.530 -9.139 1.00 93.94 127 TYR A O 1
ATOM 1030 N N . TYR A 1 128 ? 10.430 -8.365 -7.274 1.00 94.50 128 TYR A N 1
ATOM 1031 C CA . TYR A 1 128 ? 11.646 -7.715 -7.789 1.00 94.50 128 TYR A CA 1
ATOM 1032 C C . TYR A 1 128 ? 12.938 -8.202 -7.125 1.00 94.50 128 TYR A C 1
ATOM 1034 O O . TYR A 1 128 ? 13.998 -7.632 -7.393 1.00 94.50 128 TYR A O 1
ATOM 1042 N N . ASP A 1 129 ? 12.853 -9.176 -6.216 1.00 95.31 129 ASP A N 1
ATOM 1043 C CA . ASP A 1 129 ? 13.969 -9.718 -5.426 1.00 95.31 129 ASP A CA 1
ATOM 1044 C C . ASP A 1 129 ? 14.741 -8.665 -4.607 1.00 95.31 129 ASP A C 1
ATOM 1046 O O . ASP A 1 129 ? 15.872 -8.894 -4.174 1.00 95.31 129 ASP A O 1
ATOM 1050 N N . LYS A 1 130 ? 14.150 -7.480 -4.380 1.00 94.69 130 LYS A N 1
ATOM 1051 C CA . LYS A 1 130 ? 14.780 -6.383 -3.632 1.00 94.69 130 LYS A CA 1
ATOM 1052 C C . LYS A 1 130 ? 13.786 -5.370 -3.071 1.00 94.69 130 LYS A C 1
ATOM 1054 O O . LYS A 1 130 ? 12.749 -5.072 -3.671 1.00 94.69 130 LYS A O 1
ATOM 1059 N N . LEU A 1 131 ? 14.186 -4.748 -1.965 1.00 96.31 131 LEU A N 1
ATOM 1060 C CA . LEU A 1 131 ? 13.587 -3.523 -1.435 1.00 96.31 131 LEU A CA 1
ATOM 1061 C C . LEU A 1 131 ? 14.453 -2.304 -1.802 1.00 96.31 131 LEU A C 1
ATOM 1063 O O . LEU A 1 131 ? 15.663 -2.451 -1.992 1.00 96.31 131 LEU A O 1
ATOM 1067 N N . PRO A 1 132 ? 13.879 -1.089 -1.887 1.00 94.94 132 PRO A N 1
ATOM 1068 C CA . PRO A 1 132 ? 14.672 0.135 -1.966 1.00 94.94 132 PRO A CA 1
ATOM 1069 C C . PRO A 1 132 ? 15.577 0.294 -0.734 1.00 94.94 132 PRO A C 1
ATOM 1071 O O . PRO A 1 132 ? 15.180 -0.063 0.370 1.00 94.94 132 PRO A O 1
ATOM 1074 N N . ASN A 1 133 ? 16.755 0.910 -0.888 1.00 95.25 133 ASN A N 1
ATOM 1075 C CA . ASN A 1 133 ? 17.690 1.148 0.231 1.00 95.25 133 ASN A CA 1
ATOM 1076 C C . ASN A 1 133 ? 17.073 1.970 1.377 1.00 95.25 133 ASN A C 1
ATOM 1078 O O . ASN A 1 133 ? 17.522 1.919 2.522 1.00 95.25 133 ASN A O 1
ATOM 1082 N N . SER A 1 134 ? 16.070 2.790 1.069 1.00 96.06 134 SER A N 1
ATOM 1083 C CA . SER A 1 134 ? 15.292 3.535 2.052 1.00 96.06 134 SER A CA 1
ATOM 1084 C C . SER A 1 134 ? 13.856 3.653 1.570 1.00 96.06 134 SER A C 1
ATOM 1086 O O . SER A 1 134 ? 13.606 3.957 0.402 1.00 96.06 134 SER A O 1
ATOM 1088 N N . PHE A 1 135 ? 12.915 3.397 2.466 1.00 96.56 135 PHE A N 1
ATOM 1089 C CA . PHE A 1 135 ? 11.488 3.405 2.172 1.00 96.56 135 PHE A CA 1
ATOM 1090 C C . PHE A 1 135 ? 10.693 3.722 3.436 1.00 96.56 135 PHE A C 1
ATOM 1092 O O . PHE A 1 135 ? 11.232 3.835 4.534 1.00 96.56 135 PHE A O 1
ATOM 1099 N N . GLN A 1 136 ? 9.392 3.884 3.277 1.00 95.56 136 GLN A N 1
ATOM 1100 C CA . GLN A 1 136 ? 8.451 4.150 4.345 1.00 95.56 136 GLN A CA 1
ATOM 1101 C C . GLN A 1 136 ? 7.402 3.040 4.381 1.00 95.56 136 GLN A C 1
ATOM 1103 O O . GLN A 1 136 ? 6.956 2.565 3.336 1.00 95.56 136 GLN A O 1
ATOM 1108 N N . ILE A 1 137 ? 6.996 2.630 5.579 1.00 95.62 137 ILE A N 1
ATOM 1109 C CA . ILE A 1 137 ? 5.872 1.716 5.782 1.00 95.62 137 ILE A CA 1
ATOM 1110 C C . ILE A 1 137 ? 4.724 2.487 6.419 1.00 95.62 137 ILE A C 1
ATOM 1112 O O . ILE A 1 137 ? 4.922 3.208 7.398 1.00 95.62 137 ILE A O 1
ATOM 1116 N N . THR A 1 138 ? 3.513 2.286 5.909 1.00 96.25 138 THR A N 1
ATOM 1117 C CA . THR A 1 138 ? 2.286 2.774 6.535 1.00 96.25 138 THR A CA 1
ATOM 1118 C C . THR A 1 138 ? 1.312 1.635 6.816 1.00 96.25 138 THR A C 1
ATOM 1120 O O . THR A 1 138 ? 1.242 0.649 6.088 1.00 96.25 138 THR A O 1
ATOM 1123 N N . ASN A 1 139 ? 0.544 1.778 7.893 1.00 94.12 139 ASN A N 1
ATOM 1124 C CA . ASN A 1 139 ? -0.590 0.910 8.220 1.00 94.12 139 ASN A CA 1
ATOM 1125 C C . ASN A 1 139 ? -1.920 1.678 8.189 1.00 94.12 139 ASN A C 1
ATOM 1127 O O . ASN A 1 139 ? -2.863 1.315 8.891 1.00 94.12 139 ASN A O 1
ATOM 1131 N N . GLY A 1 140 ? -1.974 2.808 7.478 1.00 94.25 140 GLY A N 1
ATOM 1132 C CA . GLY A 1 140 ? -3.137 3.693 7.457 1.00 94.25 140 GLY A CA 1
ATOM 1133 C C . GLY A 1 140 ? -3.251 4.610 8.670 1.00 94.25 140 GLY A C 1
ATOM 1134 O O . GLY A 1 140 ? -3.905 5.633 8.581 1.00 94.25 140 GLY A O 1
ATOM 1135 N N . LYS A 1 141 ? -2.639 4.285 9.813 1.00 94.12 141 LYS A N 1
ATOM 1136 C CA . LYS A 1 141 ? -2.696 5.123 11.027 1.00 94.12 141 LYS A CA 1
ATOM 1137 C C . LYS A 1 141 ? -1.429 5.917 11.262 1.00 94.12 141 LYS A C 1
ATOM 1139 O O . LYS A 1 141 ? -1.500 7.038 11.744 1.00 94.12 141 LYS A O 1
ATOM 1144 N N . ASN A 1 142 ? -0.301 5.284 10.975 1.00 91.94 142 ASN A N 1
ATOM 1145 C CA . ASN A 1 142 ? 1.035 5.801 11.199 1.00 91.94 142 ASN A CA 1
ATOM 1146 C C . ASN A 1 142 ? 1.866 5.606 9.933 1.00 91.94 142 ASN A C 1
ATOM 1148 O O . ASN A 1 142 ? 1.549 4.759 9.086 1.00 91.94 142 ASN A O 1
ATOM 1152 N N . SER A 1 143 ? 2.964 6.347 9.865 1.00 88.44 143 SER A N 1
ATOM 1153 C CA . SER A 1 143 ? 3.973 6.222 8.829 1.00 88.44 143 SER A CA 1
ATOM 1154 C C . SER A 1 143 ? 5.365 6.198 9.457 1.00 88.44 143 SER A C 1
ATOM 1156 O O . SER A 1 143 ? 5.654 7.011 10.331 1.00 88.44 143 SER A O 1
ATOM 1158 N N . ILE A 1 144 ? 6.201 5.223 9.087 1.00 90.25 144 ILE A N 1
ATOM 1159 C CA . ILE A 1 144 ? 7.526 5.000 9.690 1.00 90.25 144 ILE A CA 1
ATOM 1160 C C . ILE A 1 144 ? 8.557 4.780 8.585 1.00 90.25 144 ILE A C 1
ATOM 1162 O O . ILE A 1 144 ? 8.331 3.981 7.676 1.00 90.25 144 ILE A O 1
ATOM 1166 N N . GLN A 1 145 ? 9.694 5.468 8.676 1.00 91.50 145 GLN A N 1
ATOM 1167 C CA . GLN A 1 145 ? 10.797 5.345 7.724 1.00 91.50 145 GLN A CA 1
ATOM 1168 C C . GLN A 1 145 ? 11.752 4.218 8.121 1.00 91.50 145 GLN A C 1
ATOM 1170 O O . GLN A 1 145 ? 12.066 4.042 9.296 1.00 91.50 145 GLN A O 1
ATOM 1175 N N . TRP A 1 146 ? 12.234 3.489 7.120 1.00 84.38 146 TRP A N 1
ATOM 1176 C CA . TRP A 1 146 ? 13.178 2.387 7.239 1.00 84.38 146 TRP A CA 1
ATOM 1177 C C . TRP A 1 146 ? 14.376 2.623 6.324 1.00 84.38 146 TRP A C 1
ATOM 1179 O O . TRP A 1 146 ? 14.245 3.135 5.208 1.00 84.38 146 TRP A O 1
ATOM 1189 N N . LYS A 1 147 ? 15.547 2.210 6.803 1.00 83.75 147 LYS A N 1
ATOM 1190 C CA . LYS A 1 147 ? 16.804 2.194 6.061 1.00 83.75 147 LYS A CA 1
ATOM 1191 C C . LYS A 1 147 ? 17.432 0.816 6.248 1.00 83.75 147 LYS A C 1
ATOM 1193 O O . LYS A 1 147 ? 17.497 0.354 7.387 1.00 83.75 147 LYS A O 1
ATOM 1198 N N . MET A 1 148 ? 17.802 0.174 5.140 1.00 76.62 148 MET A N 1
ATOM 1199 C CA . MET A 1 148 ? 18.496 -1.120 5.153 1.00 76.62 148 MET A CA 1
ATOM 1200 C C . MET A 1 148 ? 19.984 -0.956 5.447 1.00 76.62 148 MET A C 1
ATOM 1202 O O . MET A 1 148 ? 20.534 0.124 5.114 1.00 76.62 148 MET A O 1
#